Protein AF-A0A7R9UH95-F1 (afdb_monomer_lite)

Foldseek 3Di:
DWWDFPQDDDIGDPPVAPPDADPDKDWDDDDPVCVVVVNTDIDGQDDDDPPDDDPPDDSDDDDDDPVSVVVVVVSVVRHIDDWDADPNHTDDDDDDDDD

Radius of gyration: 14.88 Å; chains: 1; bounding box: 42×29×38 Å

Organism: Diacronema lutheri (NCBI:txid2081491)

pLDDT: mean 87.98, std 7.24, range [64.75, 96.81]

Sequence (99 aa):
NKLASTKTQLPYEWYSLPFCRPARIEHVAENLGEILRGDRIENSPYEIAMHVEERCKVLCRTAYTAEQMAQFAHRIAEDYRVNWIVDNLPAATRVVEPP

Structure (mmCIF, N/CA/C/O backbone):
data_AF-A0A7R9UH95-F1
#
_entry.id   AF-A0A7R9UH95-F1
#
loop_
_atom_site.group_PDB
_atom_site.id
_atom_site.type_symbol
_atom_site.label_atom_id
_atom_site.label_alt_id
_atom_site.label_comp_id
_atom_site.label_asym_id
_atom_site.label_entity_id
_atom_site.label_seq_id
_atom_site.pdbx_PDB_ins_code
_atom_site.Cartn_x
_atom_site.Cartn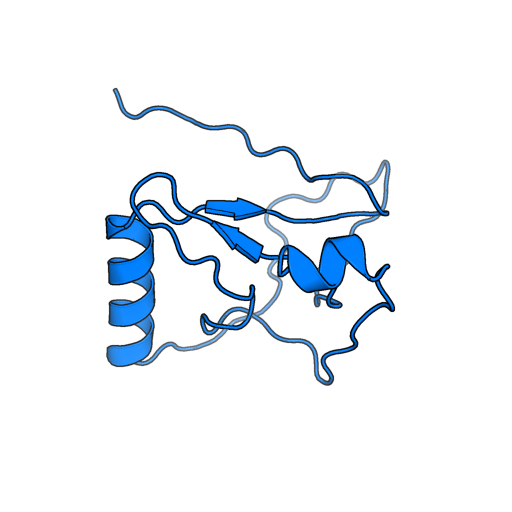_y
_atom_site.Cartn_z
_atom_site.occupancy
_atom_site.B_iso_or_equiv
_atom_site.auth_seq_id
_atom_site.auth_comp_id
_atom_site.auth_asym_id
_atom_site.auth_atom_id
_atom_site.pdbx_PDB_model_num
ATOM 1 N N . ASN A 1 1 ? 7.577 3.330 -0.982 1.00 83.00 1 ASN A N 1
ATOM 2 C CA . ASN A 1 1 ? 6.160 3.051 -0.677 1.00 83.00 1 ASN A CA 1
ATOM 3 C C . ASN A 1 1 ? 5.852 3.436 0.757 1.00 83.00 1 ASN A C 1
ATOM 5 O O . ASN A 1 1 ? 6.494 2.927 1.665 1.00 83.00 1 ASN A O 1
ATOM 9 N N . LYS A 1 2 ? 4.886 4.334 0.970 1.00 87.19 2 LYS A N 1
ATOM 10 C CA . LYS A 1 2 ? 4.508 4.803 2.314 1.00 87.19 2 LYS A CA 1
ATOM 11 C C . LYS A 1 2 ? 3.013 5.064 2.438 1.00 87.19 2 LYS A C 1
ATOM 13 O O . LYS A 1 2 ? 2.360 5.401 1.451 1.00 87.19 2 LYS A O 1
ATOM 18 N N . LEU A 1 3 ? 2.494 4.965 3.654 1.00 90.06 3 LEU A N 1
ATOM 19 C CA . LEU A 1 3 ? 1.196 5.493 4.043 1.00 90.06 3 LEU A CA 1
ATOM 20 C C . LEU A 1 3 ? 1.397 6.867 4.679 1.00 90.06 3 LEU A C 1
ATOM 22 O O . LEU A 1 3 ? 2.184 7.011 5.610 1.00 90.06 3 LEU A O 1
ATOM 26 N N . ALA A 1 4 ? 0.670 7.865 4.191 1.00 90.88 4 ALA A N 1
ATOM 27 C CA . ALA A 1 4 ? 0.651 9.205 4.765 1.00 90.88 4 ALA A CA 1
ATOM 28 C C . ALA A 1 4 ? -0.796 9.671 4.923 1.00 90.88 4 ALA A C 1
ATOM 30 O O . ALA A 1 4 ? -1.647 9.323 4.107 1.00 90.88 4 ALA A O 1
ATOM 31 N N . SER A 1 5 ? -1.070 10.443 5.968 1.00 91.19 5 SER A N 1
ATOM 32 C CA . SER A 1 5 ? -2.395 10.985 6.260 1.00 91.19 5 SER A CA 1
ATOM 33 C C . SER A 1 5 ? -2.348 12.509 6.265 1.00 91.19 5 SER A C 1
ATOM 35 O O . SER A 1 5 ? -1.314 13.108 6.547 1.00 91.19 5 SER A O 1
ATOM 37 N N . THR A 1 6 ? -3.480 13.134 5.949 1.00 87.75 6 THR A N 1
ATOM 38 C CA . THR A 1 6 ? -3.676 14.580 6.124 1.00 87.75 6 THR A CA 1
ATOM 39 C C . THR A 1 6 ? -4.055 14.956 7.561 1.00 87.75 6 THR A C 1
ATOM 41 O O . THR A 1 6 ? -3.949 16.119 7.943 1.00 87.75 6 THR A O 1
ATOM 44 N N . LYS A 1 7 ? -4.491 13.980 8.369 1.00 89.62 7 LYS A N 1
ATOM 45 C CA . LYS A 1 7 ? -4.960 14.169 9.750 1.00 89.62 7 LYS A CA 1
ATOM 46 C C . LYS A 1 7 ? -3.857 13.983 10.788 1.00 89.62 7 LYS A C 1
ATOM 48 O O . LYS A 1 7 ? -3.930 14.565 11.867 1.00 89.62 7 LYS A O 1
ATOM 53 N N . THR A 1 8 ? -2.856 13.162 10.490 1.00 88.38 8 THR A N 1
ATOM 54 C CA . THR A 1 8 ? -1.770 12.820 11.415 1.00 88.38 8 THR A CA 1
ATOM 55 C C . THR A 1 8 ? -0.419 13.261 10.849 1.00 88.38 8 THR A C 1
ATOM 57 O O . THR A 1 8 ? -0.271 13.488 9.653 1.00 88.38 8 THR A O 1
ATOM 60 N N . GLN A 1 9 ? 0.587 13.388 11.718 1.00 83.69 9 GLN A N 1
ATOM 61 C CA . GLN A 1 9 ? 1.932 13.833 11.323 1.00 83.69 9 GLN A CA 1
ATOM 62 C C . GLN A 1 9 ? 2.891 12.676 10.998 1.00 83.69 9 GLN A C 1
ATOM 64 O O . GLN A 1 9 ? 3.970 12.909 10.460 1.00 83.69 9 GLN A O 1
ATOM 69 N N . LEU A 1 10 ? 2.537 11.433 11.349 1.00 86.38 10 LEU A N 1
ATOM 70 C CA . LEU A 1 10 ? 3.445 10.289 11.255 1.00 86.38 10 LEU A CA 1
ATOM 71 C C . LEU A 1 10 ? 3.153 9.442 10.009 1.00 86.38 10 LEU A C 1
ATOM 73 O O . LEU A 1 10 ? 2.051 8.902 9.899 1.00 86.38 10 LEU A O 1
ATOM 77 N N . PRO A 1 11 ? 4.121 9.278 9.090 1.00 87.94 11 PRO A N 1
ATOM 78 C CA . PRO A 1 11 ? 4.009 8.305 8.016 1.00 87.94 11 PRO A CA 1
ATOM 79 C C . PRO A 1 11 ? 4.247 6.884 8.539 1.00 87.94 11 PRO A C 1
ATOM 81 O O . PRO A 1 11 ? 4.978 6.670 9.507 1.00 87.94 11 PRO A O 1
ATOM 84 N N . TYR A 1 12 ? 3.660 5.905 7.855 1.00 89.19 12 TYR A N 1
ATOM 85 C CA . TYR A 1 12 ? 3.882 4.485 8.116 1.00 89.19 12 TYR A CA 1
ATOM 86 C C . TYR A 1 12 ? 4.412 3.781 6.871 1.00 89.19 12 TYR A C 1
ATOM 88 O O . TYR A 1 12 ? 4.131 4.167 5.736 1.00 89.19 12 TYR A O 1
ATOM 96 N N . GLU A 1 13 ? 5.184 2.727 7.088 1.00 89.12 13 GLU A N 1
ATOM 97 C CA . GLU A 1 13 ? 5.696 1.872 6.020 1.00 89.12 13 GLU A CA 1
ATOM 98 C C . GLU A 1 13 ? 4.553 1.096 5.362 1.00 89.12 13 GLU A C 1
ATOM 100 O O . GLU A 1 13 ? 3.578 0.742 6.023 1.00 89.12 13 GLU A O 1
ATOM 105 N N . TRP A 1 14 ? 4.678 0.785 4.069 1.00 90.50 14 TRP A N 1
ATOM 106 C CA . TRP A 1 14 ? 3.659 0.021 3.340 1.00 90.50 14 TRP A CA 1
ATOM 107 C C . TRP A 1 14 ? 3.282 -1.274 4.066 1.00 90.50 14 TRP A C 1
ATOM 109 O O . TRP A 1 14 ? 2.108 -1.529 4.328 1.00 90.50 14 TRP A O 1
ATOM 119 N N . TYR A 1 15 ? 4.282 -2.050 4.480 1.00 91.88 15 TYR A N 1
ATOM 120 C CA . TYR A 1 15 ? 4.071 -3.315 5.171 1.00 91.88 15 TYR A CA 1
ATOM 121 C C . TYR A 1 15 ? 3.754 -3.177 6.667 1.00 91.88 15 TYR A C 1
ATOM 123 O O . TYR A 1 15 ? 3.679 -4.198 7.346 1.00 91.88 15 TYR A O 1
ATOM 131 N N . SER A 1 16 ? 3.495 -1.978 7.205 1.00 91.62 16 SER A N 1
ATOM 132 C CA . SER A 1 16 ? 2.974 -1.851 8.577 1.00 91.62 16 SER A CA 1
ATOM 133 C C . SER A 1 16 ? 1.577 -2.463 8.719 1.00 91.62 16 SER A C 1
ATOM 135 O O . SER A 1 16 ? 1.161 -2.820 9.816 1.00 91.62 16 SER A O 1
ATOM 137 N N . LEU A 1 17 ? 0.842 -2.560 7.609 1.00 92.81 17 LEU A N 1
ATOM 138 C CA . LEU A 1 17 ? -0.407 -3.301 7.495 1.00 92.81 17 LEU A CA 1
ATOM 139 C C . LEU A 1 17 ? -0.149 -4.660 6.823 1.00 92.81 17 LEU A C 1
ATOM 141 O O . LEU A 1 17 ? 0.826 -4.819 6.077 1.00 92.81 17 LEU A O 1
ATOM 145 N N . PRO A 1 18 ? -1.003 -5.667 7.061 1.00 91.94 18 PRO A N 1
ATOM 146 C CA . PRO A 1 18 ? -0.776 -7.029 6.586 1.00 91.94 18 PRO A CA 1
ATOM 147 C C . PRO A 1 18 ? -1.143 -7.210 5.101 1.00 91.94 18 PRO A C 1
ATOM 149 O O . PRO A 1 18 ? -1.839 -8.147 4.740 1.00 91.94 18 PRO A O 1
ATOM 152 N N . PHE A 1 19 ? -0.679 -6.332 4.209 1.00 92.56 19 PHE A N 1
ATOM 153 C CA . PHE A 1 19 ? -0.827 -6.522 2.761 1.00 92.56 19 PHE A CA 1
ATOM 154 C C . PHE A 1 19 ? -0.087 -7.774 2.259 1.00 92.56 19 PHE A C 1
ATOM 156 O O . PHE A 1 19 ? 0.746 -8.339 2.967 1.00 92.56 19 PHE A O 1
ATOM 163 N N . CYS A 1 20 ? -0.341 -8.179 1.009 1.00 93.25 20 CYS A N 1
ATOM 164 C CA . CYS A 1 20 ? 0.447 -9.219 0.341 1.00 93.25 20 CYS A CA 1
ATOM 165 C C . CYS A 1 20 ? 1.938 -8.849 0.361 1.00 93.25 20 CYS A C 1
ATOM 167 O O . CYS A 1 20 ? 2.308 -7.765 -0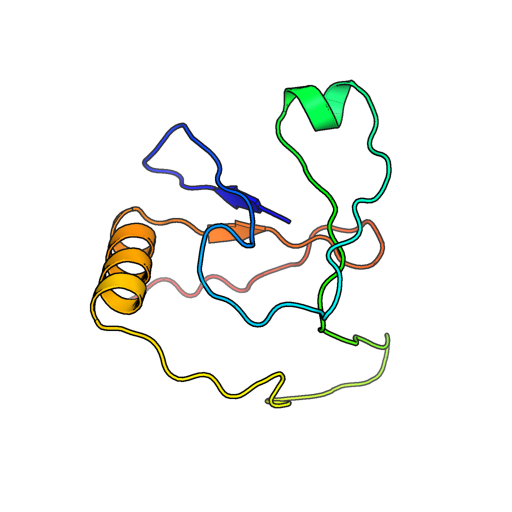.094 1.00 93.25 20 CYS A O 1
ATOM 169 N N . ARG A 1 21 ? 2.782 -9.753 0.866 1.00 92.38 21 ARG A N 1
ATOM 170 C CA . ARG A 1 21 ? 4.233 -9.555 0.984 1.00 92.38 21 ARG A CA 1
ATOM 171 C C . ARG A 1 21 ? 4.988 -10.514 0.060 1.00 92.38 21 ARG A C 1
ATOM 173 O O . ARG A 1 21 ? 4.541 -11.651 -0.099 1.00 92.38 21 ARG A O 1
ATOM 180 N N . PRO A 1 22 ? 6.120 -10.093 -0.52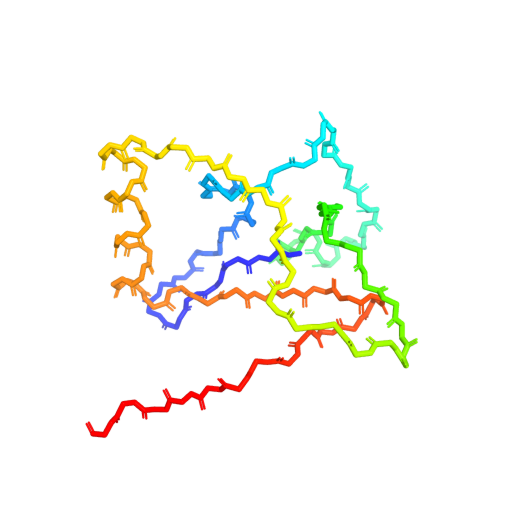8 1.00 93.19 22 PRO A N 1
ATOM 181 C CA . PRO A 1 22 ? 7.028 -11.011 -1.204 1.00 93.19 22 PRO A CA 1
ATOM 182 C C . PRO A 1 22 ? 7.714 -11.930 -0.179 1.00 93.19 22 PRO A C 1
ATOM 184 O O . PRO A 1 22 ? 7.715 -11.6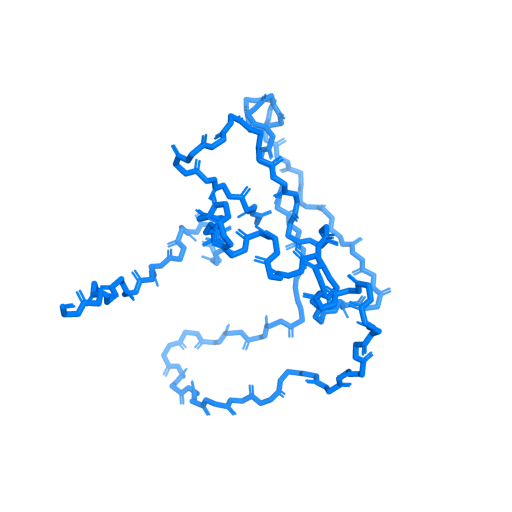51 1.020 1.00 93.19 22 PRO A O 1
ATOM 187 N N . ALA A 1 23 ? 8.342 -13.012 -0.647 1.00 91.62 23 ALA A N 1
ATOM 188 C CA . ALA A 1 23 ? 9.084 -13.932 0.224 1.00 91.62 23 ALA A CA 1
ATOM 189 C C . ALA A 1 23 ? 10.237 -13.240 0.976 1.00 91.62 23 ALA A C 1
ATOM 191 O O . ALA A 1 23 ? 10.551 -13.598 2.110 1.00 91.62 23 ALA A O 1
ATOM 192 N N . ARG A 1 24 ? 10.847 -12.229 0.348 1.00 93.00 24 ARG A N 1
ATOM 193 C CA . ARG A 1 24 ? 11.881 -11.381 0.935 1.00 93.00 24 ARG A CA 1
ATOM 194 C C . ARG A 1 24 ? 11.607 -9.924 0.586 1.00 93.00 24 ARG A C 1
ATOM 196 O O . ARG A 1 24 ? 11.398 -9.603 -0.584 1.00 93.00 24 ARG A O 1
ATOM 203 N N . ILE A 1 25 ? 11.633 -9.068 1.605 1.00 91.06 25 ILE A N 1
ATOM 204 C CA . ILE A 1 25 ? 11.588 -7.618 1.423 1.00 91.06 25 ILE A CA 1
ATOM 205 C C . ILE A 1 25 ? 13.007 -7.139 1.126 1.00 91.06 25 ILE A C 1
ATOM 207 O O . ILE A 1 25 ? 13.946 -7.432 1.871 1.00 91.06 25 ILE A O 1
ATOM 211 N N . GLU A 1 26 ? 13.151 -6.434 0.016 1.00 90.19 26 GLU A N 1
ATOM 212 C CA . GLU A 1 26 ? 14.391 -5.825 -0.437 1.00 90.19 26 GLU A CA 1
ATOM 213 C C . GLU A 1 26 ? 14.204 -4.315 -0.470 1.00 90.19 26 GLU A C 1
ATOM 215 O O . GLU A 1 26 ? 13.211 -3.812 -1.001 1.00 90.19 26 GLU A O 1
ATOM 220 N N . HIS A 1 27 ? 15.164 -3.607 0.118 1.00 85.62 27 HIS A N 1
ATOM 221 C CA . HIS A 1 27 ? 15.185 -2.154 0.145 1.00 85.62 27 HIS A CA 1
ATOM 222 C C . HIS A 1 27 ? 16.123 -1.653 -0.947 1.00 85.62 27 HIS A C 1
ATOM 224 O O . HIS A 1 27 ? 17.254 -2.132 -1.068 1.00 85.62 27 HIS A O 1
ATOM 230 N N . VAL A 1 28 ? 15.660 -0.677 -1.720 1.00 82.38 28 VAL A N 1
ATOM 231 C CA . VAL A 1 28 ? 16.518 0.057 -2.652 1.00 82.38 28 VAL A CA 1
ATOM 232 C C . VAL A 1 28 ? 17.271 1.127 -1.863 1.00 82.38 28 VAL A C 1
ATOM 234 O O . VAL A 1 28 ? 16.746 1.689 -0.900 1.00 82.38 28 VAL A O 1
ATOM 237 N N . ALA A 1 29 ? 18.533 1.355 -2.222 1.00 76.06 29 ALA A N 1
ATOM 238 C CA . ALA A 1 29 ? 19.351 2.367 -1.574 1.00 76.06 29 ALA A CA 1
ATOM 239 C C . ALA A 1 29 ? 18.867 3.766 -1.980 1.00 76.06 29 ALA A C 1
ATOM 241 O O . ALA A 1 29 ? 18.975 4.148 -3.142 1.00 76.06 29 ALA A O 1
ATOM 242 N N . GLU A 1 30 ? 18.365 4.509 -1.000 1.00 73.38 30 GLU A N 1
ATOM 243 C CA . GLU A 1 30 ? 17.900 5.889 -1.147 1.00 73.38 30 GLU A CA 1
ATOM 244 C C . GLU A 1 30 ? 19.021 6.891 -0.836 1.00 73.38 30 GLU A C 1
ATOM 246 O O . GLU A 1 30 ? 20.029 6.561 -0.196 1.00 73.38 30 GLU A O 1
ATOM 251 N N . ASN A 1 31 ? 18.836 8.150 -1.239 1.00 80.88 31 ASN A N 1
ATOM 252 C CA . ASN A 1 31 ? 19.727 9.223 -0.806 1.00 80.88 31 ASN A CA 1
ATOM 253 C C . ASN A 1 31 ? 19.456 9.637 0.656 1.00 80.88 31 ASN A C 1
ATOM 255 O O . ASN A 1 31 ? 18.399 9.381 1.231 1.00 80.88 31 ASN A O 1
ATOM 259 N N . LEU A 1 32 ? 20.422 10.320 1.283 1.00 76.12 32 LEU A N 1
ATOM 260 C CA . LEU A 1 32 ? 20.315 10.723 2.693 1.00 76.12 32 LEU A CA 1
ATOM 261 C C . LEU A 1 32 ? 19.083 11.606 2.971 1.00 76.12 32 LEU A C 1
ATOM 263 O O . LEU A 1 32 ? 18.496 11.522 4.047 1.00 76.12 32 LEU A O 1
ATOM 267 N N . GLY A 1 33 ? 18.677 12.440 2.008 1.00 79.06 33 GLY A N 1
ATOM 268 C CA . GLY A 1 33 ? 17.507 13.308 2.143 1.00 79.06 33 GLY A CA 1
ATOM 269 C C . GLY A 1 33 ? 16.187 12.534 2.170 1.00 79.06 33 GLY A C 1
ATOM 270 O O . GLY A 1 33 ? 15.310 12.853 2.968 1.00 79.06 33 GLY A O 1
ATOM 271 N N . GLU A 1 34 ? 16.053 11.503 1.339 1.00 73.94 34 GLU A N 1
ATOM 272 C CA . GLU A 1 34 ? 14.911 10.577 1.308 1.00 73.94 34 GLU A CA 1
ATOM 273 C C . GLU A 1 34 ? 14.804 9.775 2.601 1.00 73.94 34 GLU A C 1
ATOM 275 O O . GLU A 1 34 ? 13.729 9.719 3.202 1.00 73.94 34 GLU A O 1
ATOM 280 N N . ILE A 1 35 ? 15.935 9.272 3.102 1.00 75.19 35 ILE A N 1
ATOM 281 C CA . ILE A 1 35 ? 15.984 8.557 4.381 1.00 75.19 35 ILE A CA 1
ATOM 282 C C . ILE A 1 35 ? 15.486 9.453 5.524 1.00 75.19 35 ILE A C 1
ATOM 284 O O . ILE A 1 35 ? 14.665 9.020 6.330 1.00 75.19 35 ILE A O 1
ATOM 288 N N . LEU A 1 36 ? 15.929 10.715 5.585 1.00 74.06 36 LEU A N 1
ATOM 289 C CA . LEU A 1 36 ? 15.498 11.659 6.627 1.00 74.06 36 LEU A CA 1
ATOM 290 C C . LEU A 1 36 ? 14.016 12.046 6.520 1.00 74.06 36 LEU A C 1
ATOM 292 O O . LEU A 1 36 ? 13.390 12.341 7.536 1.00 74.06 36 LEU A O 1
ATOM 296 N N . ARG A 1 37 ? 13.435 12.023 5.314 1.00 71.88 37 ARG A N 1
ATOM 297 C CA . ARG A 1 37 ? 11.988 12.209 5.102 1.00 71.88 37 ARG A CA 1
ATOM 298 C C . ARG A 1 37 ? 11.167 10.951 5.406 1.00 71.88 37 ARG A C 1
ATOM 300 O O . ARG A 1 37 ? 9.937 11.020 5.383 1.00 71.88 37 ARG A O 1
ATOM 307 N N . GLY A 1 38 ? 11.825 9.827 5.695 1.00 67.62 38 GLY A N 1
ATOM 308 C CA . GLY A 1 38 ? 11.184 8.538 5.940 1.00 67.62 38 GLY A CA 1
ATOM 309 C C . GLY A 1 38 ? 10.685 7.857 4.666 1.00 67.62 38 GLY A C 1
ATOM 310 O O . GLY A 1 38 ? 9.777 7.027 4.733 1.00 67.62 38 GLY A O 1
ATOM 311 N N . ASP A 1 39 ? 11.238 8.212 3.505 1.00 72.31 39 ASP A N 1
ATOM 312 C CA . ASP A 1 39 ? 10.954 7.508 2.261 1.00 72.31 39 ASP A CA 1
ATOM 313 C C . ASP A 1 39 ? 11.692 6.160 2.272 1.00 72.31 39 ASP A C 1
ATOM 315 O O . ASP A 1 39 ? 12.890 6.075 2.539 1.00 72.31 39 ASP A O 1
ATOM 319 N N . ARG A 1 40 ? 10.947 5.077 2.030 1.00 76.94 40 ARG A N 1
ATOM 320 C CA . ARG A 1 40 ? 11.496 3.727 1.863 1.00 76.94 40 ARG A CA 1
ATOM 321 C C . ARG A 1 40 ? 11.028 3.152 0.543 1.00 76.94 40 ARG A C 1
ATOM 323 O O . ARG A 1 40 ? 9.823 2.957 0.362 1.00 76.94 40 ARG A O 1
ATOM 330 N N . ILE A 1 41 ? 11.943 2.868 -0.377 1.00 83.62 41 ILE A N 1
ATOM 331 C CA . ILE A 1 41 ? 11.629 2.099 -1.583 1.00 83.62 41 ILE A CA 1
ATOM 332 C C . ILE A 1 41 ? 11.851 0.619 -1.285 1.00 83.62 41 ILE A C 1
ATOM 334 O O . ILE A 1 41 ? 12.942 0.186 -0.922 1.00 83.62 41 ILE A O 1
ATOM 338 N N . GLU A 1 42 ? 10.772 -0.145 -1.417 1.00 88.88 42 GLU A N 1
ATOM 339 C CA . GLU A 1 42 ? 10.704 -1.565 -1.092 1.00 88.88 42 GLU A CA 1
ATOM 340 C C . GLU A 1 42 ? 10.074 -2.309 -2.258 1.00 88.88 42 GLU A C 1
ATOM 342 O O . GLU A 1 42 ? 9.121 -1.814 -2.875 1.00 88.88 42 GLU A O 1
ATOM 347 N N . ASN A 1 43 ? 10.578 -3.509 -2.533 1.00 91.12 43 ASN A N 1
ATOM 348 C CA . ASN A 1 43 ? 9.976 -4.381 -3.529 1.00 91.12 43 ASN A CA 1
ATOM 349 C C . ASN A 1 43 ? 8.543 -4.784 -3.135 1.00 91.12 43 ASN A C 1
ATOM 351 O O . ASN A 1 43 ? 8.150 -4.818 -1.963 1.00 91.12 43 ASN A O 1
ATOM 355 N N . SER A 1 44 ? 7.740 -5.104 -4.146 1.00 91.62 44 SER A N 1
ATOM 356 C CA . SER A 1 44 ? 6.367 -5.571 -3.977 1.00 91.62 44 SER A CA 1
ATOM 357 C C . SER A 1 44 ? 6.106 -6.782 -4.870 1.00 91.62 44 SER A C 1
ATOM 359 O O . SER A 1 44 ? 6.827 -6.962 -5.848 1.00 91.62 44 SER A O 1
ATOM 361 N N . PRO A 1 45 ? 5.090 -7.610 -4.571 1.00 93.31 45 PRO A N 1
ATOM 362 C CA . PRO A 1 45 ? 4.755 -8.741 -5.426 1.00 93.31 45 PRO A CA 1
ATOM 363 C C . PRO A 1 45 ? 3.965 -8.319 -6.681 1.00 93.31 45 PRO A C 1
ATOM 365 O O . PRO A 1 45 ? 3.570 -9.180 -7.461 1.00 93.31 45 PRO A O 1
ATOM 368 N N . TYR A 1 46 ? 3.684 -7.021 -6.864 1.00 91.50 46 TYR A N 1
ATOM 369 C CA . TYR A 1 46 ? 3.008 -6.514 -8.056 1.00 91.50 46 TYR A CA 1
ATOM 370 C C . TYR A 1 46 ? 3.974 -6.490 -9.242 1.00 91.50 46 TYR A C 1
ATOM 372 O O . TYR A 1 46 ? 4.988 -5.796 -9.214 1.00 91.50 46 TYR A O 1
ATOM 380 N N . GLU A 1 47 ? 3.606 -7.195 -10.305 1.00 90.19 47 GLU A N 1
ATOM 381 C CA . GLU A 1 47 ? 4.300 -7.166 -11.590 1.00 90.19 47 GLU A CA 1
ATOM 382 C C . GLU A 1 47 ? 3.495 -6.310 -12.567 1.00 90.19 47 GLU A C 1
ATOM 384 O O . GLU A 1 47 ? 2.366 -6.654 -12.920 1.00 90.19 47 GLU A O 1
ATOM 389 N N . ILE A 1 48 ? 4.066 -5.175 -12.974 1.00 90.12 48 ILE A N 1
ATOM 390 C CA . ILE A 1 48 ? 3.434 -4.215 -13.884 1.00 90.12 48 ILE A CA 1
ATOM 391 C C . ILE A 1 48 ? 4.298 -4.117 -15.139 1.00 90.12 48 ILE A C 1
ATOM 393 O O . ILE A 1 48 ? 5.484 -3.807 -15.052 1.00 90.12 48 ILE A O 1
ATOM 397 N N . ALA A 1 49 ? 3.695 -4.351 -16.303 1.00 91.25 49 ALA A N 1
ATOM 398 C CA . ALA A 1 49 ? 4.335 -4.159 -17.599 1.00 91.25 49 ALA A CA 1
ATOM 399 C C . ALA A 1 49 ? 3.709 -2.956 -18.317 1.00 91.25 49 ALA A C 1
ATOM 401 O O . ALA A 1 49 ? 2.492 -2.882 -18.494 1.00 91.25 49 ALA A O 1
ATOM 402 N N . MET A 1 50 ? 4.544 -2.003 -18.737 1.00 90.12 50 MET A N 1
ATOM 403 C CA . MET A 1 50 ? 4.086 -0.831 -19.488 1.00 90.12 50 MET A CA 1
ATOM 404 C C . MET A 1 50 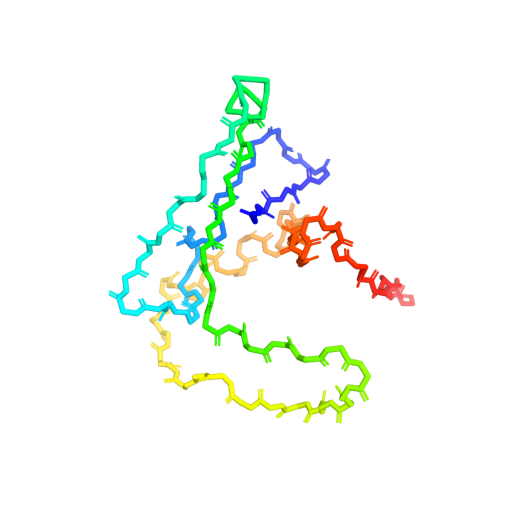? 3.446 -1.259 -20.814 1.00 90.12 50 MET A C 1
ATOM 406 O O . MET A 1 50 ? 3.879 -2.229 -21.431 1.00 90.12 50 MET A O 1
ATOM 410 N N . HIS A 1 51 ? 2.415 -0.530 -21.252 1.00 91.12 51 HIS A N 1
ATOM 411 C CA . HIS A 1 51 ? 1.590 -0.857 -22.429 1.00 91.12 51 HIS A CA 1
ATOM 412 C C . HIS A 1 51 ? 0.816 -2.187 -22.366 1.00 91.12 51 HIS A C 1
ATOM 414 O O . HIS A 1 51 ? 0.199 -2.570 -23.360 1.00 91.12 51 HIS A O 1
ATOM 420 N N . VAL A 1 52 ? 0.780 -2.864 -21.215 1.00 94.62 52 VAL A N 1
ATOM 421 C CA . VAL A 1 52 ? -0.048 -4.056 -21.005 1.00 94.62 52 VAL A CA 1
ATOM 422 C C . VAL A 1 52 ? -1.173 -3.712 -20.039 1.00 94.62 52 VAL A C 1
ATOM 424 O O . VAL A 1 52 ? -0.948 -3.460 -18.858 1.00 94.62 52 VAL A O 1
ATOM 427 N N . GLU A 1 53 ? -2.404 -3.684 -20.544 1.00 92.44 53 GLU A N 1
ATOM 428 C CA . GLU A 1 53 ? -3.570 -3.436 -19.704 1.00 92.44 53 GLU A CA 1
ATOM 429 C C . GLU A 1 53 ? -4.014 -4.725 -19.000 1.00 92.44 53 GLU A C 1
ATOM 431 O O . GLU A 1 53 ? -4.580 -5.627 -19.615 1.00 92.44 53 GLU A O 1
ATOM 436 N N . GLU A 1 54 ? -3.804 -4.790 -17.687 1.00 92.75 54 GLU A N 1
ATOM 437 C CA . GLU A 1 54 ? -4.343 -5.845 -16.831 1.00 92.75 54 GLU A CA 1
ATOM 438 C C . GLU A 1 54 ? -5.356 -5.257 -15.842 1.00 92.75 54 GLU A C 1
ATOM 440 O O . GLU A 1 54 ? -5.094 -4.263 -15.163 1.00 92.75 54 GLU A O 1
ATOM 445 N N . ARG A 1 55 ? -6.530 -5.889 -15.726 1.00 90.94 55 ARG A N 1
ATOM 446 C CA . ARG A 1 55 ? -7.579 -5.485 -14.778 1.00 90.94 55 ARG A CA 1
ATOM 447 C C . ARG A 1 55 ? -7.866 -6.604 -13.790 1.00 90.94 55 ARG A C 1
ATOM 449 O O . ARG A 1 55 ? -7.944 -7.766 -14.173 1.00 90.94 55 ARG A O 1
ATOM 456 N N . CYS A 1 56 ? -8.076 -6.239 -12.524 1.00 89.62 56 CYS A N 1
ATOM 457 C CA . CYS A 1 56 ? -8.538 -7.146 -11.465 1.00 89.62 56 CYS A CA 1
ATOM 458 C C . CYS A 1 56 ? -7.700 -8.434 -11.298 1.00 89.62 56 CYS A C 1
ATOM 460 O O . CYS A 1 56 ? -8.229 -9.466 -10.885 1.00 89.62 56 CYS A O 1
ATOM 462 N N . LYS A 1 57 ? -6.395 -8.386 -11.595 1.00 93.38 57 LYS A N 1
ATOM 463 C CA . LYS A 1 57 ? -5.480 -9.509 -11.372 1.00 93.38 57 LYS A CA 1
ATOM 464 C C . LYS A 1 57 ? -5.312 -9.748 -9.876 1.00 93.38 57 LYS A C 1
ATOM 466 O O . LYS A 1 57 ? -4.938 -8.850 -9.123 1.00 93.38 57 LYS A O 1
ATOM 471 N N . VAL A 1 58 ? -5.619 -10.965 -9.441 1.00 93.19 58 VAL A N 1
ATOM 472 C CA . VAL A 1 58 ? -5.511 -11.345 -8.031 1.00 93.19 58 VAL A CA 1
ATOM 473 C C . VAL A 1 58 ? -4.042 -11.548 -7.686 1.00 93.19 58 VAL A C 1
ATOM 475 O O . VAL A 1 58 ? -3.390 -12.419 -8.251 1.00 93.19 58 VAL A O 1
ATOM 478 N N . LEU A 1 59 ? -3.550 -10.764 -6.731 1.00 93.50 59 LEU A N 1
ATOM 479 C CA . LEU A 1 59 ? -2.169 -10.829 -6.262 1.00 93.50 59 LEU A CA 1
ATOM 480 C C . LEU A 1 59 ? -1.941 -11.965 -5.261 1.00 93.50 59 LEU A C 1
ATOM 482 O O . LEU A 1 59 ? -1.061 -12.800 -5.432 1.00 93.50 59 LEU A O 1
ATOM 486 N N . CYS A 1 60 ? -2.741 -11.992 -4.196 1.00 94.06 60 CYS A N 1
ATOM 487 C CA . CYS A 1 60 ? -2.717 -13.044 -3.191 1.00 94.06 60 CYS A CA 1
ATOM 488 C C . CYS A 1 60 ? -4.092 -13.183 -2.528 1.00 94.06 60 CYS A C 1
ATOM 490 O O . CYS A 1 60 ? -4.937 -12.288 -2.612 1.00 94.06 60 CYS A O 1
ATOM 492 N N . ARG A 1 61 ? -4.319 -14.312 -1.853 1.00 93.75 61 ARG A N 1
ATOM 493 C CA . ARG A 1 61 ? -5.463 -14.517 -0.961 1.00 93.75 61 ARG A CA 1
ATOM 494 C C . ARG A 1 61 ? -4.924 -14.770 0.434 1.00 93.75 61 ARG A C 1
ATOM 496 O O . ARG A 1 61 ? -4.105 -15.664 0.615 1.00 93.75 61 ARG A O 1
ATOM 503 N N . THR A 1 62 ? -5.383 -13.990 1.399 1.00 90.50 62 THR A N 1
ATOM 504 C CA . THR A 1 62 ? -4.986 -14.128 2.798 1.00 90.50 62 THR A CA 1
ATOM 505 C C . THR A 1 62 ? -6.213 -13.995 3.688 1.00 90.50 62 THR A C 1
ATOM 507 O O . THR A 1 62 ? -7.161 -13.286 3.344 1.00 90.50 62 THR A O 1
ATOM 510 N N . ALA A 1 63 ? -6.207 -14.707 4.810 1.00 93.81 63 ALA A N 1
ATOM 511 C CA . ALA A 1 63 ? -7.218 -14.569 5.844 1.00 93.81 63 ALA A CA 1
ATOM 512 C C . ALA A 1 63 ? -6.690 -13.606 6.910 1.00 93.81 63 ALA A C 1
ATOM 514 O O . ALA A 1 63 ? -5.596 -13.807 7.436 1.00 93.81 63 ALA A O 1
ATOM 515 N N . TYR A 1 64 ? -7.466 -12.571 7.221 1.00 94.38 64 TYR A N 1
ATOM 516 C CA . TYR A 1 64 ? -7.102 -11.587 8.236 1.00 94.38 64 TYR A CA 1
ATOM 517 C C . TYR A 1 64 ? -7.703 -11.941 9.591 1.00 94.38 64 TYR A C 1
ATOM 519 O O . TYR A 1 64 ? -8.852 -12.379 9.680 1.00 94.38 64 TYR A O 1
ATOM 527 N N . THR A 1 65 ? -6.942 -11.710 10.658 1.00 96.81 65 THR A N 1
ATOM 528 C CA . THR A 1 65 ? -7.469 -11.779 12.024 1.00 96.81 65 THR A CA 1
ATOM 529 C C . THR A 1 65 ? -8.355 -10.566 12.324 1.00 96.81 65 THR A C 1
ATOM 531 O O . THR A 1 65 ? -8.272 -9.531 11.659 1.00 96.81 65 THR A O 1
ATOM 534 N N . ALA A 1 66 ? -9.192 -10.660 13.362 1.00 96.75 66 ALA A N 1
ATOM 535 C CA . ALA A 1 66 ? -10.022 -9.533 13.799 1.00 96.75 66 ALA A CA 1
ATOM 536 C C . ALA A 1 66 ? -9.178 -8.298 14.171 1.00 96.75 66 ALA A C 1
ATOM 538 O O . ALA A 1 66 ? -9.550 -7.171 13.853 1.00 96.75 66 ALA A O 1
ATOM 539 N N . GLU A 1 67 ? -8.012 -8.513 14.783 1.00 96.25 67 GLU A N 1
ATOM 540 C CA . GLU A 1 67 ? -7.072 -7.447 15.138 1.00 96.25 67 GLU A CA 1
ATOM 541 C C . GLU A 1 67 ? -6.497 -6.752 13.896 1.00 96.25 67 GLU A C 1
ATOM 543 O O . GLU A 1 67 ? -6.493 -5.526 13.813 1.00 96.25 67 GLU A O 1
ATOM 548 N N . GLN A 1 68 ? -6.079 -7.521 12.890 1.00 95.62 68 GLN A N 1
ATOM 549 C CA . GLN A 1 68 ? -5.583 -6.981 11.622 1.00 95.62 68 GLN A CA 1
ATOM 550 C C . GLN A 1 68 ? -6.652 -6.157 10.896 1.00 95.62 68 GLN A C 1
ATOM 552 O O . GLN A 1 68 ? -6.367 -5.079 10.374 1.00 95.62 68 GLN A O 1
ATOM 557 N N . MET A 1 69 ? -7.899 -6.629 10.902 1.00 95.81 69 MET A N 1
ATOM 558 C CA . MET A 1 69 ? -9.026 -5.887 10.336 1.00 95.81 69 MET A CA 1
ATOM 559 C C . MET A 1 69 ? -9.307 -4.590 11.103 1.00 95.81 69 MET A C 1
ATOM 561 O O . MET A 1 69 ? -9.567 -3.559 10.482 1.00 95.81 69 MET A O 1
ATOM 565 N N . ALA A 1 70 ? -9.204 -4.609 12.434 1.00 96.31 70 ALA A N 1
ATOM 566 C CA . ALA A 1 70 ? -9.336 -3.407 13.250 1.00 96.31 70 ALA A CA 1
ATOM 567 C C . ALA A 1 70 ? -8.222 -2.389 12.948 1.00 96.31 70 ALA A C 1
ATOM 569 O O . ALA A 1 70 ? -8.503 -1.196 12.838 1.00 96.31 70 ALA A O 1
ATOM 570 N N . GLN A 1 71 ? -6.984 -2.847 12.730 1.00 94.88 71 GLN A N 1
ATOM 571 C CA . GLN A 1 71 ? -5.879 -1.981 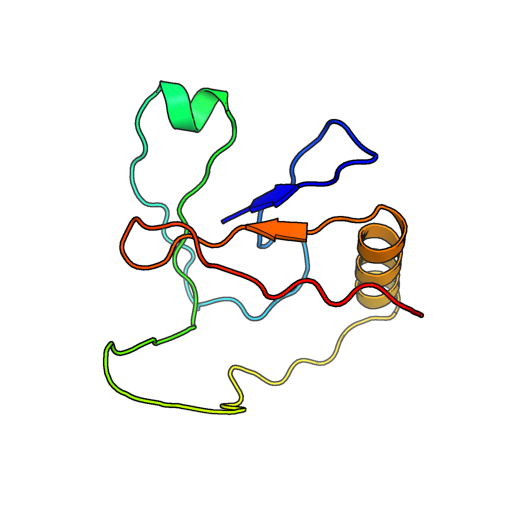12.310 1.00 94.88 71 GLN A CA 1
ATOM 572 C C . GLN A 1 71 ? -6.163 -1.320 10.956 1.00 94.88 71 GLN A C 1
ATOM 574 O O . GLN A 1 71 ? -5.990 -0.109 10.828 1.00 94.88 71 GLN A O 1
ATOM 579 N N . PHE A 1 72 ? -6.655 -2.071 9.963 1.00 94.44 72 PHE A N 1
ATOM 580 C CA . PHE A 1 72 ? -7.077 -1.488 8.684 1.00 94.44 72 PHE A CA 1
ATOM 581 C C . PHE A 1 72 ? -8.158 -0.423 8.870 1.00 94.44 72 PHE A C 1
ATOM 583 O O . PHE A 1 72 ? -8.010 0.690 8.369 1.00 94.44 72 PHE A O 1
ATOM 590 N N . ALA A 1 73 ? -9.218 -0.742 9.616 1.00 95.75 73 ALA A N 1
ATOM 591 C CA . ALA A 1 73 ? -10.318 0.185 9.868 1.00 95.75 73 ALA A CA 1
ATOM 592 C C . ALA A 1 73 ? -9.834 1.473 10.551 1.00 95.75 73 ALA A C 1
ATOM 594 O O . ALA A 1 73 ? -10.245 2.568 10.168 1.00 95.75 73 ALA A O 1
ATOM 595 N N . HIS A 1 74 ? -8.913 1.351 11.509 1.00 94.88 74 HIS A N 1
ATOM 596 C CA . HIS A 1 74 ? -8.310 2.494 12.182 1.00 94.88 74 HIS A CA 1
ATOM 597 C C . HIS A 1 74 ? -7.532 3.387 11.205 1.00 94.88 74 HIS A C 1
ATOM 599 O O . HIS A 1 74 ? -7.778 4.590 11.152 1.00 94.88 74 HIS A O 1
ATOM 605 N N . ARG A 1 75 ? -6.676 2.808 10.350 1.00 94.19 75 ARG A N 1
ATOM 606 C CA . ARG A 1 75 ? -5.932 3.581 9.336 1.00 94.19 75 ARG A CA 1
ATOM 607 C C . ARG A 1 75 ? -6.837 4.252 8.310 1.00 94.19 75 ARG A C 1
ATOM 609 O O . ARG A 1 75 ? -6.547 5.367 7.885 1.00 94.19 75 ARG A O 1
ATOM 616 N N . ILE A 1 76 ? -7.937 3.603 7.934 1.00 92.50 76 ILE A N 1
ATOM 617 C CA . ILE A 1 76 ? -8.942 4.201 7.050 1.00 92.50 76 ILE A CA 1
ATOM 618 C C . ILE A 1 76 ? -9.607 5.400 7.742 1.00 92.50 76 ILE A C 1
ATOM 620 O O . ILE A 1 76 ? -9.719 6.466 7.139 1.00 92.50 76 ILE A O 1
ATOM 624 N N . ALA A 1 77 ? -10.002 5.271 9.013 1.00 93.75 77 ALA A N 1
ATOM 625 C CA . ALA A 1 77 ? -10.620 6.363 9.772 1.00 93.75 77 ALA A CA 1
ATOM 626 C C . ALA A 1 77 ? -9.686 7.581 9.921 1.00 93.75 77 ALA A C 1
ATOM 628 O O . ALA A 1 77 ? -10.118 8.739 9.838 1.00 93.75 77 ALA A O 1
ATOM 629 N N . GLU A 1 78 ? -8.389 7.321 10.073 1.00 93.94 78 GLU A N 1
ATOM 630 C CA . GLU A 1 78 ? -7.337 8.334 10.112 1.00 93.94 78 GLU A CA 1
ATOM 631 C C . GLU A 1 78 ? -6.981 8.916 8.726 1.00 93.94 78 GLU A C 1
ATOM 633 O O . GLU A 1 78 ? -6.080 9.740 8.649 1.00 93.94 78 GLU A O 1
ATOM 638 N N . ASP A 1 79 ? -7.687 8.565 7.641 1.00 91.69 79 ASP A N 1
ATOM 639 C CA . ASP A 1 79 ? -7.442 9.054 6.267 1.00 91.69 79 ASP A CA 1
ATOM 640 C C . ASP A 1 79 ? -6.001 8.806 5.781 1.00 91.69 79 ASP A C 1
ATOM 642 O O . ASP A 1 79 ? -5.395 9.635 5.100 1.00 91.69 79 ASP A O 1
ATOM 646 N N . TYR A 1 80 ? -5.420 7.650 6.130 1.00 92.81 80 TYR A N 1
ATOM 647 C CA . TYR A 1 80 ? -4.160 7.243 5.512 1.00 92.81 80 TYR A CA 1
ATOM 648 C C . TYR A 1 80 ? -4.373 6.875 4.052 1.00 92.81 80 TYR A C 1
ATOM 650 O O . TYR A 1 80 ? -5.211 6.044 3.702 1.00 92.81 80 TYR A O 1
ATOM 658 N N . ARG A 1 81 ? -3.525 7.448 3.205 1.00 90.88 81 ARG A N 1
ATOM 659 C CA . ARG A 1 81 ? -3.448 7.171 1.779 1.00 90.88 81 ARG A CA 1
ATOM 660 C C . ARG A 1 81 ? -2.104 6.572 1.438 1.00 90.88 81 ARG A C 1
ATOM 662 O O . ARG A 1 81 ? -1.073 6.880 2.037 1.00 90.88 81 ARG A O 1
ATOM 669 N N . VAL A 1 82 ? -2.142 5.700 0.450 1.00 90.00 82 VAL A N 1
ATOM 670 C CA . VAL A 1 82 ? -0.994 4.934 0.000 1.00 90.00 82 VAL A CA 1
ATOM 671 C C . VAL A 1 82 ? -0.301 5.698 -1.118 1.00 90.00 82 VAL A C 1
ATOM 673 O O . VAL A 1 82 ? -0.935 6.074 -2.100 1.00 90.00 82 VAL A O 1
ATOM 676 N N . ASN A 1 83 ? 1.006 5.887 -0.976 1.00 88.75 83 ASN A N 1
ATOM 677 C CA . ASN A 1 83 ? 1.863 6.491 -1.985 1.00 88.75 83 ASN A CA 1
ATOM 678 C C . ASN A 1 83 ? 2.828 5.424 -2.500 1.00 88.75 83 ASN A C 1
ATOM 680 O O . ASN A 1 83 ? 3.718 4.963 -1.770 1.00 88.75 83 ASN A O 1
ATOM 684 N N . TRP A 1 84 ? 2.619 5.014 -3.747 1.00 89.06 84 TRP A N 1
ATOM 685 C CA . TRP A 1 84 ? 3.473 4.055 -4.438 1.00 89.06 84 TRP A CA 1
ATOM 686 C C . TRP A 1 84 ? 4.456 4.754 -5.363 1.00 89.06 84 TRP A C 1
ATOM 688 O O . TRP A 1 84 ? 4.162 5.814 -5.915 1.00 89.06 84 TRP A O 1
ATOM 698 N N . ILE A 1 85 ? 5.611 4.119 -5.532 1.00 88.44 85 ILE A N 1
ATOM 699 C CA . ILE A 1 85 ? 6.599 4.462 -6.548 1.00 88.44 85 ILE A CA 1
ATOM 700 C C . ILE A 1 85 ? 6.667 3.282 -7.518 1.00 88.44 85 ILE A C 1
ATOM 702 O O . ILE A 1 85 ? 6.845 2.141 -7.091 1.00 88.44 85 ILE A O 1
ATOM 706 N N . VAL A 1 86 ? 6.497 3.556 -8.807 1.00 88.12 86 VAL A N 1
ATOM 707 C CA . VAL A 1 86 ? 6.548 2.580 -9.900 1.00 88.12 86 VAL A CA 1
ATOM 708 C C . VAL A 1 86 ? 7.526 3.118 -10.933 1.00 88.12 86 VAL A C 1
ATOM 710 O O . VAL A 1 86 ? 7.334 4.225 -11.422 1.00 88.12 86 VAL A O 1
ATOM 713 N N . ASP A 1 87 ? 8.587 2.364 -11.225 1.00 85.94 87 ASP A N 1
ATOM 714 C CA . ASP A 1 87 ? 9.664 2.788 -12.137 1.00 85.94 87 ASP A CA 1
ATOM 715 C C . ASP A 1 87 ? 10.223 4.188 -11.806 1.00 85.94 87 ASP A C 1
ATOM 717 O O . ASP A 1 87 ? 10.338 5.072 -12.649 1.00 85.94 87 ASP A O 1
ATOM 721 N N . ASN A 1 88 ? 10.497 4.418 -10.517 1.00 84.06 88 ASN A N 1
ATOM 722 C CA . ASN A 1 88 ? 10.989 5.695 -9.990 1.00 84.06 88 ASN A CA 1
ATOM 723 C C . ASN A 1 88 ? 10.047 6.905 -10.199 1.00 84.06 88 ASN A C 1
ATOM 725 O O . ASN A 1 88 ? 10.456 8.054 -10.033 1.00 84.06 88 ASN A O 1
ATOM 729 N N . LEU A 1 89 ? 8.776 6.666 -10.529 1.00 88.19 89 LEU A N 1
ATOM 730 C CA . LEU A 1 89 ? 7.748 7.696 -10.656 1.00 88.19 89 LEU A CA 1
ATOM 731 C C . LEU A 1 89 ? 6.631 7.486 -9.625 1.00 88.19 89 LEU A C 1
ATOM 733 O O . LEU A 1 89 ? 6.288 6.345 -9.302 1.00 88.19 89 LEU A O 1
ATOM 737 N N . PRO A 1 90 ? 6.031 8.565 -9.090 1.00 89.19 90 PRO A N 1
ATOM 738 C CA . PRO A 1 90 ? 4.896 8.438 -8.188 1.00 89.19 90 PRO A CA 1
ATOM 739 C C . PRO A 1 90 ? 3.681 7.877 -8.933 1.00 89.19 90 PRO A C 1
ATOM 741 O O . PRO A 1 90 ? 3.324 8.338 -10.018 1.00 89.19 90 PRO A O 1
ATOM 744 N N . ALA A 1 91 ? 3.012 6.901 -8.325 1.00 88.88 91 ALA A N 1
ATOM 745 C CA . ALA A 1 91 ? 1.763 6.376 -8.853 1.00 88.88 91 ALA A CA 1
ATOM 746 C C . ALA A 1 91 ? 0.635 7.411 -8.717 1.00 88.88 91 ALA A C 1
ATOM 748 O O . ALA A 1 91 ? 0.506 8.088 -7.694 1.00 88.88 91 ALA A O 1
ATOM 749 N N . ALA A 1 92 ? -0.222 7.492 -9.733 1.00 85.94 92 ALA A N 1
ATOM 750 C CA . ALA A 1 92 ? -1.423 8.313 -9.695 1.00 85.94 92 ALA A CA 1
ATOM 751 C C . ALA A 1 92 ? -2.620 7.493 -9.195 1.00 85.94 92 ALA A C 1
ATOM 753 O O . ALA A 1 92 ? -2.898 6.405 -9.699 1.00 85.94 92 ALA A O 1
ATOM 754 N N . THR A 1 93 ? -3.370 8.050 -8.245 1.00 83.44 93 THR A N 1
ATOM 755 C CA . THR A 1 93 ? -4.635 7.478 -7.767 1.00 83.44 93 THR A CA 1
ATOM 756 C C . THR A 1 93 ? -5.770 8.426 -8.116 1.00 83.44 93 THR A C 1
ATOM 758 O O . THR A 1 93 ? -5.717 9.613 -7.792 1.00 83.44 93 THR A O 1
ATOM 761 N N . ARG A 1 94 ? -6.830 7.910 -8.746 1.00 82.44 94 ARG A N 1
ATOM 762 C CA . ARG A 1 94 ? -8.061 8.680 -8.946 1.00 82.44 94 ARG A CA 1
ATOM 763 C C . ARG A 1 94 ? -8.801 8.788 -7.614 1.00 82.44 94 ARG A C 1
ATOM 765 O O . ARG A 1 94 ? -9.361 7.800 -7.144 1.00 82.44 94 ARG A O 1
ATOM 772 N N . VAL A 1 95 ? -8.815 9.978 -7.022 1.00 78.44 95 VAL A N 1
ATOM 773 C CA . VAL A 1 95 ? -9.638 10.268 -5.843 1.00 78.44 95 VAL A CA 1
ATOM 774 C C . VAL A 1 95 ? -11.079 10.452 -6.308 1.00 78.44 95 VAL A C 1
ATOM 776 O O . VAL A 1 95 ? -11.347 11.263 -7.191 1.00 78.44 95 VAL A O 1
ATOM 779 N N . VAL A 1 96 ? -11.993 9.664 -5.750 1.00 80.69 96 VAL A N 1
ATOM 780 C CA . VAL A 1 96 ? -13.434 9.849 -5.934 1.00 80.69 96 VAL A CA 1
ATOM 781 C C . VAL A 1 96 ? -13.953 10.409 -4.622 1.00 80.69 96 VAL A C 1
ATOM 783 O O . VAL A 1 96 ? -13.909 9.718 -3.605 1.00 80.69 96 VAL A O 1
ATOM 786 N N . GLU A 1 97 ? -14.365 11.671 -4.628 1.00 74.06 97 GLU A N 1
ATOM 787 C CA . GLU A 1 97 ? -15.013 12.265 -3.463 1.00 74.06 97 GLU A CA 1
ATOM 788 C C . GLU A 1 97 ? -16.394 11.617 -3.288 1.00 74.06 97 GLU A C 1
ATOM 790 O O . GLU A 1 97 ? -17.106 11.430 -4.283 1.00 74.06 97 GLU A O 1
ATOM 795 N N . PRO A 1 98 ? -16.762 11.192 -2.065 1.00 67.12 98 PRO A N 1
ATOM 796 C CA . PRO A 1 98 ? -18.115 10.727 -1.812 1.00 67.12 98 PRO A CA 1
ATOM 797 C C . PRO A 1 98 ? -19.111 11.876 -2.067 1.00 67.12 98 PRO A C 1
ATOM 799 O O . PRO A 1 98 ? -18.755 13.033 -1.839 1.00 67.12 98 PRO A O 1
ATOM 802 N N . PRO A 1 99 ? -20.319 11.564 -2.569 1.00 64.75 99 PRO A N 1
ATOM 803 C CA . PRO A 1 99 ? -21.360 12.557 -2.829 1.00 64.75 99 PRO A CA 1
ATOM 804 C C . PRO A 1 99 ? -21.884 13.227 -1.554 1.00 64.75 99 PRO A C 1
ATOM 806 O O . PRO A 1 99 ? -21.791 12.608 -0.467 1.00 64.75 99 PRO A O 1
#

InterPro domains:
  IPR004240 Nonaspanin (TM9SF) [PF02990] (11-96)
  IPR004240 Nonaspanin (TM9SF) [PTHR10766] (1-91)

Secondary structure (DSSP, 8-state):
-EEEESS-S--EEGGGS-----SS--B----HHHHHTT---B--S----TT----S------PPPHHHHHHHHHHHHTTEEEE-EETTEEPP-------